Protein AF-A0A7W2TKU8-F1 (afdb_monomer)

Solvent-accessible surface area (backbone atoms only — not comparable to full-atom values): 10066 Å² total; per-residue (Å²): 138,84,84,79,82,78,80,80,79,78,78,84,82,81,77,94,74,76,73,83,71,78,62,61,54,71,68,60,47,43,66,62,38,51,62,45,56,50,42,52,42,50,21,67,74,69,69,39,66,72,53,44,67,81,36,48,61,70,63,34,46,34,40,46,67,53,69,45,73,43,98,89,70,46,81,39,71,40,68,45,78,35,67,46,70,69,52,39,64,76,42,39,68,80,63,55,32,71,69,51,47,55,51,56,66,54,62,46,83,82,79,37,50,77,39,76,91,57,28,39,28,30,74,93,65,30,38,33,29,30,66,40,65,38,89,88,75,66,51,73,41,56,22,63,43,37,45,46,70,47,86,85,57,52,65,58,40,48,72,74,28,50,85,80,71,111

Radius of gyration: 21.32 Å; Cα contacts (8 Å, |Δi|>4): 215; chains: 1; bounding box: 38×88×41 Å

Sequence (166 aa):
MRVYLTIFILFYTANTFAEDYEAYSREDALLKFSPVLSILKKSLETNDIKLLNSIVSYPFNISLPETYVAPEGNVRFRWLKVKDYDDLKEKYDSIFIHSIRSLVQCITPNNMMYDKNKGFSAAHGRIWFFDIIEPITGIRKYALSSISVNPKDSKWAIEECPDIYK

Nearest PDB structures (foldseek):
  3eby-assembly1_A  TM=4.413E-01  e=1.638E+00  Novosphingobium aromaticivorans DSM 12444
  8p5x-assembly1_A  TM=2.729E-01  e=1.201E+00  Corynebacterium glutamicum ATCC 13032
  8p5r-assembly1_F  TM=2.473E-01  e=1.540E+00  Mycolicibacterium smegmatis MC2 155

Mean predicted aligned error: 11.28 Å

Structure (mmCIF, N/CA/C/O backbone):
data_AF-A0A7W2TKU8-F1
#
_entry.id   AF-A0A7W2TKU8-F1
#
loop_
_atom_site.group_PDB
_atom_site.id
_atom_site.type_symbol
_atom_site.label_atom_id
_atom_site.label_alt_id
_atom_site.label_comp_id
_atom_site.label_asym_id
_atom_site.label_entity_id
_atom_site.label_seq_id
_atom_site.pdbx_PDB_ins_code
_atom_site.Cartn_x
_atom_site.Cartn_y
_atom_site.Cartn_z
_atom_site.occupancy
_atom_site.B_iso_or_equiv
_atom_site.auth_seq_id
_atom_site.auth_comp_id
_atom_site.auth_asym_id
_atom_site.auth_atom_id
_atom_site.pdbx_PDB_model_num
ATOM 1 N N . MET A 1 1 ? 21.689 70.502 -5.748 1.00 35.34 1 MET A N 1
ATOM 2 C CA . MET A 1 1 ? 21.755 69.092 -6.185 1.00 35.34 1 MET A CA 1
ATOM 3 C C . MET A 1 1 ? 21.239 68.232 -5.034 1.00 35.34 1 MET A C 1
ATOM 5 O O . MET A 1 1 ? 21.940 68.090 -4.044 1.00 35.34 1 MET A O 1
ATOM 9 N N . ARG A 1 2 ? 19.966 67.815 -5.064 1.00 34.12 2 ARG A N 1
ATOM 10 C CA . ARG A 1 2 ? 19.342 67.030 -3.982 1.00 34.12 2 ARG A CA 1
ATOM 11 C C . ARG A 1 2 ? 19.319 65.568 -4.416 1.00 34.12 2 ARG A C 1
ATOM 13 O O . ARG A 1 2 ? 18.578 65.218 -5.327 1.00 34.12 2 ARG A O 1
ATOM 20 N N . VAL A 1 3 ? 20.181 64.754 -3.815 1.00 36.00 3 VAL A N 1
ATOM 21 C CA . VAL A 1 3 ? 20.226 63.307 -4.045 1.00 36.00 3 VAL A CA 1
ATOM 22 C C . VAL A 1 3 ? 19.121 62.683 -3.198 1.00 36.00 3 VAL A C 1
ATOM 24 O O . VAL A 1 3 ? 19.229 62.623 -1.977 1.00 36.00 3 VAL A O 1
ATOM 27 N N . TYR A 1 4 ? 18.029 62.277 -3.842 1.00 40.28 4 TYR A N 1
ATOM 28 C CA . TYR A 1 4 ? 16.987 61.480 -3.205 1.00 40.28 4 TYR A CA 1
ATOM 29 C C . TYR A 1 4 ? 17.474 60.031 -3.140 1.00 40.28 4 TYR A C 1
ATOM 31 O O . TYR A 1 4 ? 17.412 59.295 -4.125 1.00 40.28 4 TYR A O 1
ATOM 39 N N . LEU A 1 5 ? 18.006 59.639 -1.980 1.00 36.50 5 LEU A N 1
ATOM 40 C CA . LEU A 1 5 ? 18.326 58.250 -1.668 1.00 36.50 5 LEU A CA 1
ATOM 41 C C . LEU A 1 5 ? 17.005 57.486 -1.514 1.00 36.50 5 LEU A C 1
ATOM 43 O O . LEU A 1 5 ? 16.408 57.442 -0.441 1.00 36.50 5 LEU A O 1
ATOM 47 N N . THR A 1 6 ? 16.514 56.935 -2.620 1.00 42.59 6 THR A N 1
ATOM 48 C CA . THR A 1 6 ? 15.321 56.088 -2.618 1.00 42.59 6 THR A CA 1
ATOM 49 C C . THR A 1 6 ? 15.761 54.699 -2.174 1.00 42.59 6 THR A C 1
ATOM 51 O O . THR A 1 6 ? 16.254 53.904 -2.969 1.00 42.59 6 THR A O 1
ATOM 54 N N . ILE A 1 7 ? 15.665 54.442 -0.871 1.00 39.97 7 ILE A N 1
ATOM 55 C CA . ILE A 1 7 ? 15.885 53.123 -0.282 1.00 39.97 7 ILE A CA 1
ATOM 56 C C . ILE A 1 7 ? 14.739 52.216 -0.753 1.00 39.97 7 ILE A C 1
ATOM 58 O O . ILE A 1 7 ? 13.626 52.270 -0.235 1.00 39.97 7 ILE A O 1
ATOM 62 N N . PHE A 1 8 ? 15.007 51.395 -1.767 1.00 35.12 8 PHE A N 1
ATOM 63 C CA . PHE A 1 8 ? 14.149 50.278 -2.153 1.00 35.12 8 PHE A CA 1
ATOM 64 C C . PHE A 1 8 ? 14.422 49.123 -1.178 1.00 35.12 8 PHE A C 1
ATOM 66 O O . PHE A 1 8 ? 15.258 48.259 -1.433 1.00 35.12 8 PHE A O 1
ATOM 73 N N . ILE A 1 9 ? 13.747 49.113 -0.024 1.00 39.66 9 ILE A N 1
ATOM 74 C CA . ILE A 1 9 ? 13.618 47.880 0.762 1.00 39.66 9 ILE A CA 1
ATOM 75 C C . ILE A 1 9 ? 12.590 47.021 0.028 1.00 39.66 9 ILE A C 1
ATOM 77 O O . ILE A 1 9 ? 11.382 47.161 0.205 1.00 39.66 9 ILE A O 1
ATOM 81 N N . LEU A 1 10 ? 13.086 46.149 -0.846 1.00 34.78 10 LEU A N 1
ATOM 82 C CA . LEU A 1 10 ? 12.328 45.011 -1.349 1.00 34.78 10 LEU A CA 1
ATOM 83 C C . LEU A 1 10 ? 12.140 44.035 -0.180 1.00 34.78 10 LEU A C 1
ATOM 85 O O . LEU A 1 10 ? 12.967 43.157 0.057 1.00 34.78 10 LEU A O 1
ATOM 89 N N . PHE A 1 11 ? 11.050 44.206 0.571 1.00 36.16 11 PHE A N 1
ATOM 90 C CA . PHE A 1 11 ? 10.495 43.131 1.387 1.00 36.16 11 PHE A CA 1
ATOM 91 C C . PHE A 1 11 ? 10.033 42.028 0.434 1.00 36.16 11 PHE A C 1
ATOM 93 O O . PHE A 1 11 ? 8.935 42.063 -0.116 1.00 36.16 11 PHE A O 1
ATOM 100 N N . TYR A 1 12 ? 10.907 41.050 0.213 1.00 37.25 12 TYR A N 1
ATOM 101 C CA . TYR A 1 12 ? 10.579 39.794 -0.449 1.00 37.25 12 TYR A CA 1
ATOM 102 C C . TYR A 1 12 ? 9.781 38.919 0.531 1.00 37.25 12 TYR A C 1
ATOM 104 O O . TYR A 1 12 ? 10.256 37.906 1.031 1.00 37.25 12 TYR A O 1
ATOM 112 N N . THR A 1 13 ? 8.567 39.347 0.876 1.00 46.47 13 THR A N 1
ATOM 113 C CA . THR A 1 13 ? 7.605 38.543 1.637 1.00 46.47 13 THR A CA 1
ATOM 114 C C . THR A 1 13 ? 6.616 37.932 0.657 1.00 46.47 13 THR A C 1
ATOM 116 O O . THR A 1 13 ? 5.499 38.415 0.502 1.00 46.47 13 THR A O 1
ATOM 119 N N . ALA A 1 14 ? 7.045 36.892 -0.051 1.00 39.69 14 ALA A N 1
ATOM 120 C CA . ALA A 1 14 ? 6.145 36.020 -0.794 1.00 39.69 14 ALA A CA 1
ATOM 121 C C . ALA A 1 14 ? 6.841 34.683 -1.052 1.00 39.69 14 ALA A C 1
ATOM 123 O O . ALA A 1 14 ? 7.452 34.475 -2.095 1.00 39.69 14 ALA A O 1
ATOM 124 N N . ASN A 1 15 ? 6.806 33.812 -0.046 1.00 32.41 15 ASN A N 1
ATOM 125 C CA . ASN A 1 15 ? 6.322 32.440 -0.193 1.00 32.41 15 ASN A CA 1
ATOM 126 C C . ASN A 1 15 ? 6.233 31.812 1.199 1.00 32.41 15 ASN A C 1
ATOM 128 O O . ASN A 1 15 ? 7.126 31.120 1.679 1.00 32.41 15 ASN A O 1
ATOM 132 N N . THR A 1 16 ? 5.115 32.097 1.856 1.00 36.69 16 THR A N 1
ATOM 133 C CA . THR A 1 16 ? 4.564 31.306 2.953 1.00 36.69 16 THR A CA 1
ATOM 134 C C . THR A 1 16 ? 4.150 29.934 2.415 1.00 36.69 16 THR A C 1
ATOM 136 O O . THR A 1 16 ? 2.988 29.710 2.102 1.00 36.69 16 THR A O 1
ATOM 139 N N . PHE A 1 17 ? 5.118 29.034 2.278 1.00 36.81 17 PHE A N 1
ATOM 140 C CA . PHE A 1 17 ? 4.916 27.583 2.306 1.00 36.81 17 PHE A CA 1
ATOM 141 C C . PHE A 1 17 ? 6.026 26.968 3.163 1.00 36.81 17 PHE A C 1
ATOM 143 O O . PHE A 1 17 ? 6.718 26.038 2.764 1.00 36.81 17 PHE A O 1
ATOM 150 N N . ALA A 1 18 ? 6.231 27.529 4.353 1.00 34.62 18 ALA A N 1
ATOM 151 C CA . ALA A 1 18 ? 6.715 26.720 5.456 1.00 34.62 18 ALA A CA 1
ATOM 152 C C . ALA A 1 18 ? 5.474 26.026 6.027 1.00 34.62 18 ALA A C 1
ATOM 154 O O . ALA A 1 18 ? 4.872 26.490 6.989 1.00 34.62 18 ALA A O 1
ATOM 155 N N . GLU A 1 19 ? 5.024 24.956 5.364 1.00 40.50 19 GLU A N 1
ATOM 156 C CA . GLU A 1 19 ? 4.399 23.888 6.138 1.00 40.50 19 GLU A CA 1
ATOM 157 C C . GLU A 1 19 ? 5.522 23.430 7.072 1.00 40.50 19 GLU A C 1
ATOM 159 O O . GLU A 1 19 ? 6.545 22.933 6.598 1.00 40.50 19 GLU A O 1
ATOM 164 N N . ASP A 1 20 ? 5.418 23.734 8.368 1.00 37.47 20 ASP A N 1
ATOM 165 C CA . ASP A 1 20 ? 6.337 23.219 9.380 1.00 37.47 20 ASP A CA 1
ATOM 166 C C . ASP A 1 20 ? 6.199 21.691 9.381 1.00 37.47 20 ASP A C 1
ATOM 168 O O . ASP A 1 20 ? 5.410 21.080 10.106 1.00 37.47 20 ASP A O 1
ATOM 172 N N . TYR A 1 21 ? 6.927 21.047 8.473 1.00 44.78 21 TYR A N 1
ATOM 173 C CA . TYR A 1 21 ? 7.083 19.612 8.452 1.00 44.78 21 TYR A CA 1
ATOM 174 C C . TYR A 1 21 ? 7.979 19.278 9.637 1.00 44.78 21 TYR A C 1
ATOM 176 O O . TYR A 1 21 ? 9.203 19.393 9.551 1.00 44.78 21 TYR A O 1
ATOM 184 N N . GLU A 1 22 ? 7.380 18.863 10.753 1.00 43.88 22 GLU A N 1
ATOM 185 C CA . GLU A 1 22 ? 8.125 18.124 11.767 1.00 43.88 22 GLU A CA 1
ATOM 186 C C . GLU A 1 22 ? 8.721 16.886 11.094 1.00 43.88 22 GLU A C 1
ATOM 188 O O . GLU A 1 22 ? 8.045 15.897 10.808 1.00 43.88 22 GLU A O 1
ATOM 193 N N . ALA A 1 23 ? 10.004 16.985 10.766 1.00 56.94 23 ALA A N 1
ATOM 194 C CA . ALA A 1 23 ? 10.777 15.894 10.229 1.00 56.94 23 ALA A CA 1
ATOM 195 C C . ALA A 1 23 ? 11.078 14.938 11.382 1.00 56.94 23 ALA A C 1
ATOM 197 O O . ALA A 1 23 ? 11.979 15.203 12.177 1.00 56.94 23 ALA A O 1
ATOM 198 N N . TYR A 1 24 ? 10.334 13.836 11.492 1.00 63.53 24 TYR A N 1
ATOM 199 C CA . TYR A 1 24 ? 10.719 12.774 12.418 1.00 63.53 24 TYR A CA 1
ATOM 200 C C . TYR A 1 24 ? 12.118 12.259 12.077 1.00 63.53 24 TYR A C 1
ATOM 202 O O . TYR A 1 24 ? 12.482 12.149 10.898 1.00 63.53 24 TYR A O 1
ATOM 210 N N . SER A 1 25 ? 12.868 11.887 13.117 1.00 73.06 25 SER A N 1
ATOM 211 C CA . SER A 1 25 ? 14.005 10.989 12.945 1.00 73.06 25 SER A CA 1
ATOM 212 C C . SER A 1 25 ? 13.522 9.692 12.288 1.00 73.06 25 SER A C 1
ATOM 214 O O . SER A 1 25 ? 12.341 9.330 12.371 1.00 73.06 25 SER A O 1
ATOM 216 N N . ARG A 1 26 ? 14.421 8.974 11.611 1.00 76.12 26 ARG A N 1
ATOM 217 C CA . ARG A 1 26 ? 14.064 7.674 11.030 1.00 76.12 26 ARG A CA 1
ATOM 218 C C . ARG A 1 26 ? 13.552 6.746 12.132 1.00 76.12 26 ARG A C 1
ATOM 220 O O . ARG A 1 26 ? 12.561 6.060 11.934 1.00 76.12 26 ARG A O 1
ATOM 227 N N . GLU A 1 27 ? 14.178 6.774 13.299 1.00 82.81 27 GLU A N 1
ATOM 228 C CA . GLU A 1 27 ? 13.862 5.955 14.464 1.00 82.81 27 GLU A CA 1
ATOM 229 C C . GLU A 1 27 ? 12.421 6.178 14.954 1.00 82.81 27 GLU A C 1
ATOM 231 O O . GLU A 1 27 ? 11.668 5.214 15.112 1.00 82.81 27 GLU A O 1
ATOM 236 N N . ASP A 1 28 ? 11.996 7.435 15.100 1.00 80.56 28 ASP A N 1
ATOM 237 C CA . ASP A 1 28 ? 10.625 7.769 15.512 1.00 80.56 28 ASP A CA 1
ATOM 238 C C . ASP A 1 28 ? 9.593 7.358 14.454 1.00 80.56 28 ASP A C 1
ATOM 240 O O . ASP A 1 28 ? 8.507 6.861 14.774 1.00 80.56 28 ASP A O 1
ATOM 244 N N . ALA A 1 29 ? 9.940 7.526 13.175 1.00 77.25 29 ALA A N 1
ATOM 245 C CA . ALA A 1 29 ? 9.096 7.110 12.064 1.00 77.25 29 ALA A CA 1
ATOM 246 C C . ALA A 1 29 ? 8.900 5.582 12.048 1.00 77.25 29 ALA A C 1
ATOM 248 O O . ALA A 1 29 ? 7.779 5.107 11.858 1.00 77.25 29 ALA A O 1
ATOM 249 N N . LEU A 1 30 ? 9.954 4.803 12.327 1.00 82.81 30 LEU A N 1
ATOM 250 C CA . LEU A 1 30 ? 9.890 3.337 12.398 1.00 82.81 30 LEU A CA 1
ATOM 251 C C . LEU A 1 30 ? 8.954 2.857 13.517 1.00 82.81 30 LEU A C 1
ATOM 253 O O . LEU A 1 30 ? 8.177 1.919 13.305 1.00 82.81 30 LEU A O 1
ATOM 257 N N . LEU A 1 31 ? 8.990 3.501 14.689 1.00 84.56 31 LEU A N 1
ATOM 258 C CA . LEU A 1 31 ? 8.113 3.166 15.819 1.00 84.56 31 LEU A CA 1
ATOM 259 C C . LEU A 1 31 ? 6.634 3.337 15.459 1.00 84.56 31 LEU A C 1
ATOM 261 O O . LEU A 1 31 ? 5.805 2.492 15.798 1.00 84.56 31 LEU A O 1
ATOM 265 N N . LYS A 1 32 ? 6.306 4.404 14.727 1.00 79.81 32 LYS A N 1
ATOM 266 C CA . LYS A 1 32 ? 4.937 4.690 14.280 1.00 79.81 32 LYS A CA 1
ATOM 267 C C . LYS A 1 32 ? 4.500 3.835 13.090 1.00 79.81 32 LYS A C 1
ATOM 269 O O . LYS A 1 32 ? 3.320 3.510 12.974 1.00 79.81 32 LYS A O 1
ATOM 274 N N . PHE A 1 33 ? 5.431 3.455 12.220 1.00 83.94 33 PHE A N 1
ATOM 275 C CA . PHE A 1 33 ? 5.156 2.643 11.036 1.00 83.94 33 PHE A CA 1
ATOM 276 C C . PHE A 1 33 ? 4.984 1.150 11.349 1.00 83.94 33 PHE A C 1
ATOM 278 O O . PHE A 1 33 ? 4.148 0.483 10.738 1.00 83.94 33 PHE A O 1
ATOM 285 N N . SER A 1 34 ? 5.731 0.611 12.316 1.00 86.25 34 SER A N 1
ATOM 286 C CA . SER A 1 34 ? 5.737 -0.831 12.617 1.00 86.25 34 SER A CA 1
ATOM 287 C C . SER A 1 34 ? 4.338 -1.431 12.877 1.00 86.25 34 SER A C 1
ATOM 289 O O . SER A 1 34 ? 4.038 -2.487 12.311 1.00 86.25 34 SER A O 1
ATOM 291 N N . PRO A 1 35 ? 3.433 -0.781 13.642 1.00 87.12 35 PRO A N 1
ATOM 292 C CA . PRO A 1 35 ? 2.058 -1.261 13.807 1.00 87.12 35 PRO A CA 1
ATOM 293 C C . PRO A 1 35 ? 1.254 -1.284 12.499 1.00 87.12 35 PRO A C 1
ATOM 295 O O . PRO A 1 35 ? 0.488 -2.217 12.268 1.00 87.12 35 PRO A O 1
ATOM 298 N N . VAL A 1 36 ? 1.455 -0.297 11.620 1.00 87.06 36 VAL A N 1
ATOM 299 C CA . VAL A 1 36 ? 0.765 -0.195 10.322 1.00 87.06 36 VAL A CA 1
ATOM 300 C C . VAL A 1 36 ? 1.183 -1.331 9.398 1.00 87.06 36 VAL A C 1
ATOM 302 O O . VAL A 1 36 ? 0.332 -2.014 8.825 1.00 87.06 36 VAL A O 1
ATOM 305 N N . LEU A 1 37 ? 2.490 -1.583 9.304 1.00 88.69 37 LEU A N 1
ATOM 306 C CA . LEU A 1 37 ? 3.017 -2.700 8.527 1.00 88.69 37 LEU A CA 1
ATOM 307 C C . LEU A 1 37 ? 2.498 -4.047 9.053 1.00 88.69 37 LEU A C 1
ATOM 309 O O . LEU A 1 37 ? 2.129 -4.909 8.261 1.00 88.69 37 LEU A O 1
ATOM 313 N N . SER A 1 38 ? 2.422 -4.215 10.377 1.00 90.56 38 SER A N 1
ATOM 314 C CA . SER A 1 38 ? 1.885 -5.429 11.006 1.00 90.56 38 SER A CA 1
ATOM 315 C C . SER A 1 38 ? 0.415 -5.677 10.639 1.00 90.56 38 SER A C 1
ATOM 317 O O . SER A 1 38 ? 0.053 -6.787 10.246 1.00 90.56 38 SER A O 1
ATOM 319 N N . ILE A 1 39 ? -0.428 -4.636 10.678 1.00 90.81 39 ILE A N 1
ATOM 320 C CA . ILE A 1 39 ? -1.841 -4.725 10.275 1.00 90.81 39 ILE A CA 1
ATOM 321 C C . ILE A 1 39 ? -1.968 -5.106 8.798 1.00 90.81 39 ILE A C 1
ATOM 323 O O . ILE A 1 39 ? -2.770 -5.980 8.461 1.00 90.81 39 ILE A O 1
ATOM 327 N N . LEU A 1 40 ? -1.166 -4.489 7.924 1.00 90.00 40 LEU A N 1
ATOM 328 C CA . LEU A 1 40 ? -1.169 -4.806 6.499 1.00 90.00 40 LEU A CA 1
ATOM 329 C C . LEU A 1 40 ? -0.787 -6.273 6.257 1.00 90.00 40 LEU A C 1
ATOM 331 O O . LEU A 1 40 ? -1.519 -6.983 5.571 1.00 90.00 40 LEU A O 1
ATOM 335 N N . LYS A 1 41 ? 0.320 -6.745 6.845 1.00 92.12 41 LYS A N 1
ATOM 336 C CA . LYS A 1 41 ? 0.763 -8.141 6.702 1.00 92.12 41 LYS A CA 1
ATOM 337 C C . LYS A 1 41 ? -0.302 -9.118 7.178 1.00 92.12 41 LYS A C 1
ATOM 339 O O . LYS A 1 41 ? -0.667 -10.021 6.430 1.00 92.12 41 LYS A O 1
ATOM 344 N N . LYS A 1 42 ? -0.866 -8.876 8.364 1.00 93.88 42 LYS A N 1
ATOM 345 C CA . LYS A 1 42 ? -1.930 -9.708 8.929 1.00 93.88 42 LYS A CA 1
ATOM 346 C C . LYS A 1 42 ? -3.160 -9.749 8.023 1.00 93.88 42 LYS A C 1
ATOM 348 O O . LYS A 1 42 ? -3.697 -10.824 7.792 1.00 93.88 42 LYS A O 1
ATOM 353 N N . SER A 1 43 ? -3.580 -8.608 7.471 1.00 92.12 43 SER A N 1
ATOM 354 C CA . SER A 1 43 ? -4.700 -8.551 6.524 1.00 92.12 43 SER A CA 1
ATOM 355 C C . SER A 1 43 ? -4.471 -9.427 5.294 1.00 92.12 43 SER A C 1
ATOM 357 O O . SER A 1 43 ? -5.382 -10.141 4.881 1.00 92.12 43 SER A O 1
ATOM 359 N N . LEU A 1 44 ? -3.262 -9.405 4.727 1.00 91.19 44 LEU A N 1
ATOM 360 C CA . LEU A 1 44 ? -2.918 -10.203 3.549 1.00 91.19 44 LEU A CA 1
ATOM 361 C C . LEU A 1 44 ? -2.762 -11.694 3.861 1.00 91.19 44 LEU A C 1
ATOM 363 O O . LEU A 1 44 ? -3.085 -12.516 3.007 1.00 91.19 44 LEU A O 1
ATOM 367 N N . GLU A 1 45 ? -2.282 -12.048 5.055 1.00 92.69 45 GLU A N 1
ATOM 368 C CA . GLU A 1 45 ? -2.197 -13.440 5.520 1.00 92.69 45 GLU A CA 1
ATOM 369 C C . GLU A 1 45 ? -3.583 -14.051 5.733 1.00 92.69 45 GLU A C 1
ATOM 371 O O . GLU A 1 45 ? -3.834 -15.180 5.316 1.00 92.69 45 GLU A O 1
ATOM 376 N N . THR A 1 46 ? -4.497 -13.311 6.367 1.00 93.25 46 THR A N 1
ATOM 377 C CA . THR A 1 46 ? -5.828 -13.823 6.725 1.00 93.25 46 THR A CA 1
ATOM 378 C C . THR A 1 46 ? -6.900 -13.533 5.679 1.00 93.25 46 THR A C 1
ATOM 380 O O . THR A 1 46 ? -8.036 -13.971 5.853 1.00 93.25 46 THR A O 1
ATOM 383 N N . ASN A 1 47 ? -6.579 -12.780 4.621 1.00 89.56 47 ASN A N 1
ATOM 384 C CA . ASN A 1 47 ? -7.551 -12.188 3.691 1.00 89.56 47 ASN A CA 1
ATOM 385 C C . ASN A 1 47 ? -8.637 -11.347 4.392 1.00 89.56 47 ASN A C 1
ATOM 387 O O . ASN A 1 47 ? -9.746 -11.195 3.878 1.00 89.56 47 ASN A O 1
ATOM 391 N N . ASP A 1 48 ? -8.341 -10.793 5.573 1.00 92.62 48 ASP A N 1
ATOM 392 C CA . ASP A 1 48 ? -9.292 -9.959 6.308 1.00 92.62 48 ASP A CA 1
ATOM 393 C C . ASP A 1 48 ? -9.124 -8.489 5.915 1.00 92.62 48 ASP A C 1
ATOM 395 O O . ASP A 1 48 ? -8.311 -7.746 6.474 1.00 92.62 48 ASP A O 1
ATOM 399 N N . ILE A 1 49 ? -9.917 -8.066 4.933 1.00 89.50 49 ILE A N 1
ATOM 400 C CA . ILE A 1 49 ? -9.916 -6.703 4.383 1.00 89.50 49 ILE A CA 1
ATOM 401 C C . ILE A 1 49 ? -10.341 -5.677 5.444 1.00 89.50 49 ILE A C 1
ATOM 403 O O . ILE A 1 49 ? -9.909 -4.527 5.392 1.00 89.50 49 ILE A O 1
ATOM 407 N N . LYS A 1 50 ? -11.134 -6.069 6.455 1.00 90.50 50 LYS A N 1
ATOM 408 C CA . LYS A 1 50 ? -11.592 -5.138 7.501 1.00 90.50 50 LYS A CA 1
ATOM 409 C C . LYS A 1 50 ? -10.430 -4.560 8.298 1.00 90.50 50 LYS A C 1
ATOM 411 O O . LYS A 1 50 ? -10.515 -3.417 8.741 1.00 90.50 50 LYS A O 1
ATOM 416 N N . LEU A 1 51 ? -9.340 -5.316 8.443 1.00 90.19 51 LEU A N 1
ATOM 417 C CA . LEU A 1 51 ? -8.125 -4.843 9.105 1.00 90.19 51 LEU A CA 1
ATOM 418 C C . LEU A 1 51 ? -7.540 -3.606 8.403 1.00 90.19 51 LEU A C 1
ATOM 420 O O . LEU A 1 51 ? -7.047 -2.702 9.079 1.00 90.19 51 LEU A O 1
ATOM 424 N N . LEU A 1 52 ? -7.673 -3.502 7.074 1.00 86.38 52 LEU A N 1
ATOM 425 C CA . LEU A 1 52 ? -7.152 -2.369 6.303 1.00 86.38 52 LEU A CA 1
ATOM 426 C C . LEU A 1 52 ? -7.885 -1.054 6.577 1.00 86.38 52 LEU A C 1
ATOM 428 O O . LEU A 1 52 ? -7.267 -0.001 6.464 1.00 86.38 52 LEU A O 1
ATOM 432 N N . ASN A 1 53 ? -9.146 -1.076 7.021 1.00 83.88 53 ASN A N 1
ATOM 433 C CA . ASN A 1 53 ? -9.886 0.155 7.344 1.00 83.88 53 ASN A CA 1
ATOM 434 C C . ASN A 1 53 ? -9.255 0.974 8.472 1.00 83.88 53 ASN A C 1
ATOM 436 O O . ASN A 1 53 ? -9.537 2.161 8.597 1.00 83.88 53 ASN A O 1
ATOM 440 N N . SER A 1 54 ? -8.410 0.352 9.293 1.00 80.50 54 SER A N 1
ATOM 441 C CA . SER A 1 54 ? -7.692 1.053 10.356 1.00 80.50 54 SER A CA 1
ATOM 442 C C . SER A 1 54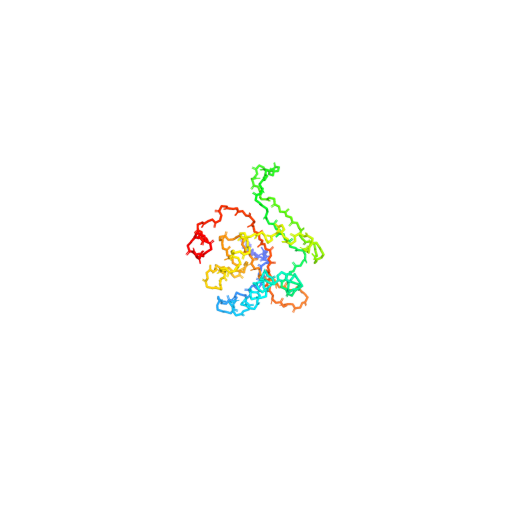 ? -6.446 1.805 9.867 1.00 80.50 54 SER A C 1
ATOM 444 O O . SER A 1 54 ? -5.940 2.658 10.593 1.00 80.50 54 SER A O 1
ATOM 446 N N . ILE A 1 55 ? -5.959 1.506 8.654 1.00 83.62 55 ILE A N 1
ATOM 447 C CA . ILE A 1 55 ? -4.676 2.006 8.127 1.00 83.62 55 ILE A CA 1
ATOM 448 C C . ILE A 1 55 ? -4.747 2.562 6.698 1.00 83.62 55 ILE A C 1
ATOM 450 O O . ILE A 1 55 ? -3.744 3.050 6.182 1.00 83.62 55 ILE A O 1
ATOM 454 N N . VAL A 1 56 ? -5.894 2.474 6.027 1.00 80.06 56 VAL A N 1
ATOM 455 C CA . VAL A 1 56 ? -6.106 3.036 4.690 1.00 80.06 56 VAL A CA 1
ATOM 456 C C . VAL A 1 56 ? -6.905 4.323 4.819 1.00 80.06 56 VAL A C 1
ATOM 458 O O . VAL A 1 56 ? -7.973 4.346 5.427 1.00 80.06 56 VAL A O 1
ATOM 461 N N . SER A 1 57 ? -6.390 5.388 4.211 1.00 76.12 57 SER A N 1
ATOM 462 C CA . SER A 1 57 ? -7.133 6.630 4.027 1.00 76.12 57 SER A CA 1
ATOM 463 C C . SER A 1 57 ? -7.726 6.647 2.625 1.00 76.12 57 SER A C 1
ATOM 465 O O . SER A 1 57 ? -7.007 6.471 1.640 1.00 76.12 57 SER A O 1
ATOM 467 N N . TYR A 1 58 ? -9.039 6.836 2.538 1.00 78.12 58 TYR A N 1
ATOM 468 C CA . TYR A 1 58 ? -9.747 6.916 1.268 1.00 78.12 58 TYR A CA 1
ATOM 469 C C . TYR A 1 58 ? -10.023 8.376 0.877 1.00 78.12 58 TYR A C 1
ATOM 471 O O . TYR A 1 58 ? -10.307 9.197 1.752 1.00 78.12 58 TYR A O 1
ATOM 479 N N . PR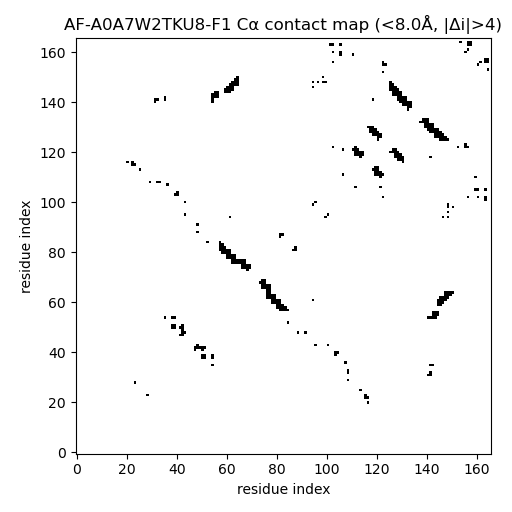O A 1 59 ? -10.014 8.707 -0.427 1.00 77.69 59 PRO A N 1
ATOM 480 C CA . PRO A 1 59 ? -9.671 7.828 -1.545 1.00 77.69 59 PRO A CA 1
ATOM 481 C C . PRO A 1 59 ? -8.152 7.665 -1.708 1.00 77.69 59 PRO A C 1
ATOM 483 O O . PRO A 1 59 ? -7.394 8.592 -1.428 1.00 77.69 59 PRO A O 1
ATOM 486 N N . PHE A 1 60 ? -7.710 6.537 -2.265 1.00 74.12 60 PHE A N 1
ATOM 487 C CA . PHE A 1 60 ? -6.305 6.339 -2.648 1.00 74.12 60 PHE A CA 1
ATOM 488 C C . PHE A 1 60 ? -6.170 5.833 -4.089 1.00 74.12 60 PHE A C 1
ATOM 490 O O . PHE A 1 60 ? -7.148 5.403 -4.706 1.00 74.12 60 PHE A O 1
ATOM 497 N N . ASN A 1 61 ? -4.963 5.939 -4.651 1.00 77.12 61 ASN A N 1
ATOM 498 C CA . ASN A 1 61 ? -4.684 5.581 -6.040 1.00 77.12 61 ASN A CA 1
ATOM 499 C C . ASN A 1 61 ? -3.808 4.328 -6.121 1.00 77.12 61 ASN A C 1
ATOM 501 O O . ASN A 1 61 ? -2.889 4.140 -5.331 1.00 77.12 61 ASN A O 1
ATOM 505 N N . ILE A 1 62 ? -4.055 3.508 -7.135 1.00 76.88 62 ILE A N 1
ATOM 506 C CA . ILE A 1 62 ? -3.317 2.273 -7.399 1.00 76.88 62 ILE A CA 1
ATOM 507 C C . ILE A 1 62 ? -2.719 2.379 -8.783 1.00 76.88 62 ILE A C 1
ATOM 509 O O . ILE A 1 62 ? -3.457 2.526 -9.755 1.00 76.88 62 ILE A O 1
ATOM 513 N N . SER A 1 63 ? -1.393 2.330 -8.871 1.00 74.81 63 SER A N 1
ATOM 514 C CA . SER A 1 63 ? -0.695 2.381 -10.153 1.00 74.81 63 SER A CA 1
ATOM 515 C C . SER A 1 63 ? -0.765 1.012 -10.821 1.00 74.81 63 SER A C 1
ATOM 517 O O . SER A 1 63 ? -0.384 -0.002 -10.236 1.00 74.81 63 SER A O 1
ATOM 519 N N . LEU A 1 64 ? -1.239 0.982 -12.057 1.00 71.38 64 LEU A N 1
ATOM 520 C CA . LEU A 1 64 ? -1.311 -0.227 -12.861 1.00 71.38 64 LEU A CA 1
ATOM 521 C C . LEU A 1 64 ? -0.050 -0.398 -13.726 1.00 71.38 64 LEU A C 1
ATOM 523 O O . LEU A 1 64 ? 0.718 0.557 -13.895 1.00 71.38 64 LEU A O 1
ATOM 527 N N . PRO A 1 65 ? 0.197 -1.598 -14.288 1.00 66.00 65 PRO A N 1
ATOM 528 C CA . PRO A 1 65 ? 1.357 -1.842 -15.134 1.00 66.00 65 PRO A CA 1
ATOM 529 C C . PRO A 1 65 ? 1.233 -1.125 -16.481 1.00 66.00 65 PRO A C 1
ATOM 531 O O . PRO A 1 65 ? 2.256 -0.846 -17.109 1.00 66.00 65 PRO A O 1
ATOM 534 N N . GLU A 1 66 ? 0.006 -0.841 -16.939 1.00 71.56 66 GLU A N 1
ATOM 535 C CA . GLU A 1 66 ? -0.212 -0.187 -18.221 1.00 71.56 66 GLU A CA 1
ATOM 536 C C . GLU A 1 66 ? 0.244 1.270 -18.184 1.00 71.56 66 GLU A C 1
ATOM 538 O O . GLU A 1 66 ? -0.057 2.041 -17.267 1.00 71.56 66 GLU A O 1
ATOM 543 N N . THR A 1 67 ? 0.931 1.667 -19.248 1.00 76.88 67 THR A N 1
ATOM 544 C CA . THR A 1 67 ? 1.290 3.054 -19.506 1.00 76.88 67 THR A CA 1
ATOM 545 C C . THR A 1 67 ? 0.459 3.612 -20.653 1.00 76.88 67 THR A C 1
ATOM 547 O O . THR A 1 67 ? -0.051 2.879 -21.501 1.00 76.88 67 THR A O 1
ATOM 550 N N . TYR A 1 68 ? 0.309 4.930 -20.680 1.00 78.00 68 TYR A N 1
ATOM 551 C CA . TYR A 1 68 ? -0.298 5.649 -21.792 1.00 78.00 68 TYR A CA 1
ATOM 552 C C . TYR A 1 68 ? 0.494 6.922 -22.078 1.00 78.00 68 TYR A C 1
ATOM 554 O O . TYR A 1 68 ? 1.193 7.438 -21.206 1.00 78.00 68 TYR A O 1
ATOM 562 N N . VAL A 1 69 ? 0.391 7.429 -23.304 1.00 84.06 69 VAL A N 1
ATOM 563 C CA . VAL A 1 69 ? 0.960 8.727 -23.674 1.00 84.06 69 VAL A CA 1
ATOM 564 C C . VAL A 1 69 ? -0.093 9.789 -23.388 1.00 84.06 69 VAL A C 1
ATOM 566 O O . VAL A 1 69 ? -1.191 9.749 -23.942 1.00 84.06 69 VAL A O 1
ATOM 569 N N . ALA A 1 70 ? 0.215 10.697 -22.470 1.00 81.75 70 ALA A N 1
ATOM 570 C CA . ALA A 1 70 ? -0.650 11.817 -22.144 1.00 81.75 70 ALA A CA 1
ATOM 571 C C . ALA A 1 70 ? -0.656 12.855 -23.287 1.00 81.75 70 ALA A C 1
ATOM 573 O O . ALA A 1 70 ? 0.282 12.867 -24.089 1.00 81.75 70 ALA A O 1
ATOM 574 N N . PRO A 1 71 ? -1.674 13.733 -23.385 1.00 78.75 71 PRO A N 1
ATOM 575 C CA . PRO A 1 71 ? -1.776 14.727 -24.461 1.00 78.75 71 PRO A CA 1
ATOM 576 C C . PRO A 1 71 ? -0.535 15.617 -24.622 1.00 78.75 71 PRO A C 1
ATOM 578 O O . PRO A 1 71 ? -0.205 16.031 -25.726 1.00 78.75 71 PRO A O 1
ATOM 581 N N . GLU A 1 72 ? 0.186 15.872 -23.532 1.00 88.31 72 GLU A N 1
ATOM 582 C CA . GLU A 1 72 ? 1.449 16.611 -23.509 1.00 88.31 72 GLU A CA 1
ATOM 583 C C . GLU A 1 72 ? 2.681 15.806 -23.980 1.00 88.31 72 GLU A C 1
ATOM 585 O O . GLU A 1 72 ? 3.805 16.288 -23.883 1.00 88.31 72 GLU A O 1
ATOM 590 N N . GLY A 1 73 ? 2.497 14.571 -24.456 1.00 78.69 73 GLY A N 1
ATOM 591 C CA . GLY A 1 73 ? 3.555 13.713 -25.002 1.00 78.69 73 GLY A CA 1
ATOM 592 C C . GLY A 1 73 ? 4.316 12.872 -23.972 1.00 78.69 73 GLY A C 1
ATOM 593 O O . GLY A 1 73 ? 5.167 12.068 -24.347 1.00 78.69 73 GLY A O 1
ATOM 594 N N . ASN A 1 74 ? 4.005 13.005 -22.680 1.00 82.12 74 ASN A N 1
ATOM 595 C CA . ASN A 1 74 ? 4.676 12.255 -21.618 1.00 82.12 74 ASN A CA 1
ATOM 596 C C . ASN A 1 74 ? 4.042 10.878 -21.396 1.00 82.12 74 ASN A C 1
ATOM 598 O O . ASN A 1 74 ? 2.819 10.747 -21.324 1.00 82.12 74 ASN A O 1
ATOM 602 N N . VAL A 1 75 ? 4.876 9.853 -21.204 1.00 75.94 75 VAL A N 1
ATOM 603 C CA . VAL A 1 75 ? 4.413 8.527 -20.775 1.00 75.94 75 VAL A CA 1
ATOM 604 C C . VAL A 1 75 ? 4.011 8.594 -19.303 1.00 75.94 75 VAL A C 1
ATOM 606 O O . VAL A 1 75 ? 4.819 8.951 -18.446 1.00 75.94 75 VAL A O 1
ATOM 609 N N . ARG A 1 76 ? 2.764 8.236 -18.998 1.00 74.19 76 ARG A N 1
ATOM 610 C CA . ARG A 1 76 ? 2.221 8.172 -17.638 1.00 74.19 76 ARG A CA 1
ATOM 611 C C . ARG A 1 76 ? 1.776 6.754 -17.305 1.00 74.19 76 ARG A C 1
ATOM 613 O O . ARG A 1 76 ? 1.336 6.008 -18.178 1.00 74.19 76 ARG A O 1
ATOM 620 N N . PHE A 1 77 ? 1.855 6.397 -16.027 1.00 70.88 77 PHE A N 1
ATOM 621 C CA . PHE A 1 77 ? 1.227 5.180 -15.521 1.00 70.88 77 PHE A CA 1
ATOM 622 C C . PHE A 1 77 ? -0.282 5.371 -15.444 1.00 70.88 77 PHE A C 1
ATOM 624 O O . PHE A 1 77 ? -0.773 6.424 -15.014 1.00 70.88 77 PHE A O 1
ATOM 631 N N . ARG A 1 78 ? -1.025 4.344 -15.848 1.00 75.81 78 ARG A N 1
ATOM 632 C CA . ARG A 1 78 ? -2.450 4.279 -15.560 1.00 75.81 78 ARG A CA 1
ATOM 633 C C . ARG A 1 78 ? -2.627 4.069 -14.062 1.00 75.81 78 ARG A C 1
ATOM 635 O O . ARG A 1 78 ? -1.858 3.349 -13.434 1.00 75.81 78 ARG A O 1
ATOM 642 N N . TRP A 1 79 ? -3.635 4.706 -13.488 1.00 78.19 79 TRP A N 1
ATOM 643 C CA . TRP A 1 79 ? -3.985 4.516 -12.089 1.00 78.19 79 TRP A CA 1
ATOM 644 C C . TRP A 1 79 ? -5.484 4.285 -11.944 1.00 78.19 79 TRP A C 1
ATOM 646 O O . TRP A 1 79 ? -6.282 4.786 -12.739 1.00 78.19 79 TRP A O 1
ATOM 656 N N . LEU A 1 80 ? -5.856 3.517 -10.925 1.00 80.38 80 LEU A N 1
ATOM 657 C CA . LEU A 1 80 ? -7.233 3.339 -10.481 1.00 80.38 80 LEU A CA 1
ATOM 658 C C . LEU A 1 80 ? -7.426 4.070 -9.162 1.00 80.38 80 LEU A C 1
ATOM 660 O O . LEU A 1 80 ? -6.576 3.990 -8.280 1.00 80.38 80 LEU A O 1
ATOM 664 N N . LYS A 1 81 ? -8.561 4.752 -9.013 1.00 83.88 81 LYS A N 1
ATOM 665 C CA . LYS A 1 81 ? -8.990 5.266 -7.713 1.00 83.88 81 LYS A CA 1
ATOM 666 C C . LYS A 1 81 ? -9.752 4.177 -6.970 1.00 83.88 81 LYS A C 1
ATOM 668 O O . LYS A 1 81 ? -10.650 3.564 -7.555 1.00 83.88 81 LYS A O 1
ATOM 673 N N . VAL A 1 82 ? -9.420 3.995 -5.699 1.00 85.31 82 VAL A N 1
ATOM 674 C CA . VAL A 1 82 ? -10.250 3.288 -4.725 1.00 85.31 82 VAL A CA 1
ATOM 675 C C . VAL A 1 82 ? -10.950 4.335 -3.875 1.00 85.31 82 VAL A C 1
ATOM 677 O O . VAL A 1 82 ? -10.296 5.141 -3.209 1.00 85.31 82 VAL A O 1
ATOM 680 N N . LYS A 1 83 ? -12.276 4.389 -3.982 1.00 88.88 83 LYS A N 1
ATOM 681 C CA . LYS A 1 83 ? -13.081 5.481 -3.418 1.00 88.88 83 LYS A CA 1
ATOM 682 C C . LYS A 1 83 ? -13.368 5.310 -1.935 1.00 88.88 83 LYS A C 1
ATOM 684 O O . LYS A 1 83 ? -13.376 6.300 -1.214 1.00 88.88 83 LYS A O 1
ATOM 689 N N . ASP A 1 84 ? -13.611 4.077 -1.520 1.00 87.88 84 ASP A N 1
ATOM 690 C CA . ASP A 1 84 ? -14.068 3.706 -0.188 1.00 87.88 84 ASP A CA 1
ATOM 691 C C . ASP A 1 84 ? -13.776 2.217 0.073 1.00 87.88 84 ASP A C 1
ATOM 693 O O . ASP A 1 84 ? -13.122 1.534 -0.723 1.00 87.88 84 ASP A O 1
ATOM 697 N N . TYR A 1 85 ? -14.244 1.726 1.219 1.00 89.00 85 TYR A N 1
ATOM 698 C CA . TYR A 1 85 ? -14.058 0.344 1.642 1.00 89.00 85 TYR A CA 1
ATOM 699 C C . TYR A 1 85 ? -14.744 -0.680 0.732 1.00 89.00 85 TYR A C 1
ATOM 701 O O . TYR A 1 85 ? -14.170 -1.741 0.485 1.00 89.00 85 TYR A O 1
ATOM 709 N N . ASP A 1 86 ? -15.950 -0.394 0.243 1.00 92.88 86 ASP A N 1
ATOM 710 C CA . ASP A 1 86 ? -16.677 -1.344 -0.599 1.00 92.88 86 ASP A CA 1
ATOM 711 C C . ASP A 1 86 ? -15.981 -1.476 -1.960 1.00 92.88 86 ASP A C 1
ATOM 713 O O . ASP A 1 86 ? -15.789 -2.588 -2.455 1.00 92.88 86 ASP A O 1
ATOM 71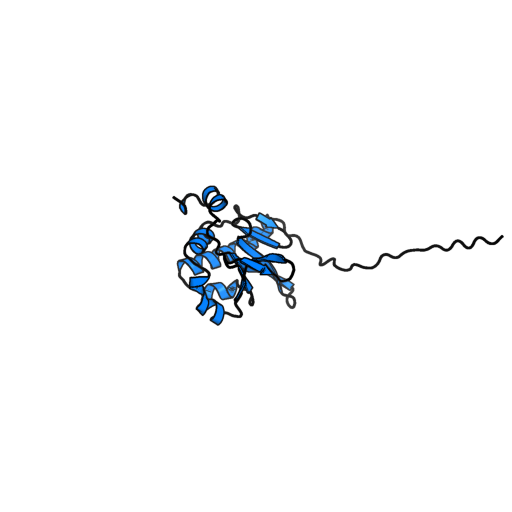7 N N . ASP A 1 87 ? -15.475 -0.362 -2.493 1.00 91.69 87 ASP A N 1
ATOM 718 C CA . ASP A 1 87 ? -14.648 -0.332 -3.700 1.00 91.69 87 ASP A CA 1
ATOM 719 C C . ASP A 1 87 ? -13.306 -1.070 -3.507 1.00 91.69 87 ASP A C 1
ATOM 721 O O . ASP A 1 87 ? -12.842 -1.784 -4.401 1.00 91.69 87 ASP A O 1
ATOM 725 N N . LEU A 1 88 ? -12.678 -0.962 -2.324 1.00 89.12 88 LEU A N 1
ATOM 726 C CA . LEU A 1 88 ? -11.492 -1.764 -1.992 1.00 89.12 88 LEU A CA 1
ATOM 727 C C . LEU A 1 88 ? -11.826 -3.252 -1.974 1.00 89.12 88 LEU A C 1
ATOM 729 O O . LEU A 1 88 ? -11.064 -4.056 -2.505 1.00 89.12 88 LEU A O 1
ATOM 733 N N . LYS A 1 89 ? -12.946 -3.616 -1.347 1.00 91.25 89 LYS A N 1
ATOM 734 C CA . LYS A 1 89 ? -13.378 -5.004 -1.209 1.00 91.25 89 LYS A CA 1
ATOM 735 C C . LYS A 1 89 ? -13.615 -5.652 -2.570 1.00 91.25 89 LYS A C 1
ATOM 737 O O . LYS A 1 89 ? -13.187 -6.783 -2.769 1.00 91.25 89 LYS A O 1
ATOM 742 N N . GLU A 1 90 ? -14.245 -4.938 -3.501 1.00 92.31 90 GLU A N 1
ATOM 743 C CA . GLU A 1 90 ? -14.471 -5.417 -4.870 1.00 92.31 90 GLU A CA 1
ATOM 744 C C . GLU A 1 90 ? -13.154 -5.621 -5.634 1.00 92.31 90 GLU A C 1
ATOM 746 O O . GLU A 1 90 ? -12.990 -6.600 -6.360 1.00 92.31 90 GLU A O 1
ATOM 751 N N . LYS A 1 91 ? -12.185 -4.720 -5.446 1.00 88.25 91 LYS A N 1
ATOM 752 C CA . LYS A 1 91 ? -10.918 -4.726 -6.192 1.00 88.25 91 LYS A CA 1
ATOM 753 C C . LYS A 1 91 ? -9.791 -5.493 -5.502 1.00 88.25 91 LYS A C 1
ATOM 755 O O . LYS A 1 91 ? -8.719 -5.619 -6.093 1.00 88.25 91 LYS A O 1
ATOM 760 N N . TYR A 1 92 ? -9.994 -6.001 -4.288 1.00 87.69 92 TYR A N 1
ATOM 761 C CA . TYR A 1 92 ? -8.926 -6.478 -3.404 1.00 87.69 92 TYR A CA 1
ATOM 762 C C . TYR A 1 92 ? -7.973 -7.473 -4.076 1.00 87.69 92 TYR A C 1
ATOM 764 O O . TYR A 1 92 ? -6.763 -7.247 -4.084 1.00 87.69 92 TYR A O 1
ATOM 772 N N . ASP A 1 93 ? -8.501 -8.513 -4.721 1.00 85.69 93 ASP A N 1
ATOM 773 C CA . ASP A 1 93 ? -7.677 -9.546 -5.364 1.00 85.69 93 ASP A CA 1
ATOM 774 C C . ASP A 1 93 ? -6.934 -9.041 -6.609 1.00 85.69 93 ASP A C 1
ATOM 776 O O . ASP A 1 93 ? -5.852 -9.531 -6.929 1.00 85.69 93 ASP A O 1
ATOM 780 N N . SER A 1 94 ? -7.469 -8.019 -7.287 1.00 83.88 94 SER A N 1
ATOM 781 C CA . SER A 1 94 ? -6.792 -7.368 -8.419 1.00 83.88 94 SER A CA 1
ATOM 782 C C . SER A 1 94 ? -5.637 -6.462 -7.978 1.00 83.88 94 SER A C 1
ATOM 784 O O . SER A 1 94 ? -4.704 -6.222 -8.742 1.00 83.88 94 SER A O 1
ATOM 786 N N . ILE A 1 95 ? -5.689 -5.967 -6.739 1.00 82.69 95 ILE A N 1
ATOM 787 C CA . ILE A 1 95 ? -4.688 -5.072 -6.152 1.00 82.69 95 ILE A CA 1
ATOM 788 C C . ILE A 1 95 ? -3.582 -5.899 -5.507 1.00 82.69 95 ILE A C 1
ATOM 790 O O . ILE A 1 95 ? -2.397 -5.726 -5.789 1.00 82.69 95 ILE A O 1
ATOM 794 N N . PHE A 1 96 ? -3.984 -6.823 -4.640 1.00 83.00 96 PHE A N 1
ATOM 795 C CA . PHE A 1 96 ? -3.099 -7.693 -3.886 1.00 83.00 96 PHE A CA 1
ATOM 796 C C . PHE A 1 96 ? -2.933 -9.022 -4.616 1.00 83.00 96 PHE A C 1
ATOM 798 O O . PHE A 1 96 ? -3.209 -10.093 -4.077 1.00 83.00 96 PHE A O 1
ATOM 805 N N . ILE A 1 97 ? -2.454 -8.949 -5.856 1.00 82.06 97 ILE A N 1
ATOM 806 C CA . ILE A 1 97 ? -2.006 -10.130 -6.593 1.00 82.06 97 ILE A CA 1
ATOM 807 C C . ILE A 1 97 ? -0.849 -10.813 -5.852 1.00 82.06 97 ILE A C 1
ATOM 809 O O . ILE A 1 97 ? -0.199 -10.216 -4.988 1.00 82.06 97 ILE A O 1
ATOM 813 N N . HIS A 1 98 ? -0.563 -12.066 -6.207 1.00 81.00 98 HIS A N 1
ATOM 814 C CA . HIS A 1 98 ? 0.446 -12.875 -5.520 1.00 81.00 98 HIS A CA 1
ATOM 815 C C . HIS A 1 98 ? 1.800 -12.160 -5.359 1.00 81.00 98 HIS A C 1
ATOM 817 O O . HIS A 1 98 ? 2.339 -12.132 -4.258 1.00 81.00 98 HIS A O 1
ATOM 823 N N . SER A 1 99 ? 2.308 -11.502 -6.407 1.00 74.19 99 SER A N 1
ATOM 824 C CA . SER A 1 99 ? 3.580 -10.768 -6.340 1.00 74.19 99 SER A CA 1
ATOM 825 C C . SER A 1 99 ? 3.564 -9.639 -5.305 1.00 74.19 99 SER A C 1
ATOM 827 O O . SER A 1 99 ? 4.510 -9.512 -4.534 1.00 74.19 99 SER A O 1
ATOM 829 N N . ILE A 1 100 ? 2.480 -8.862 -5.222 1.00 80.00 100 ILE A N 1
ATOM 830 C CA . ILE A 1 100 ? 2.325 -7.803 -4.215 1.00 80.00 100 ILE A CA 1
ATOM 831 C C . ILE A 1 100 ? 2.246 -8.389 -2.813 1.00 80.00 100 ILE A C 1
ATOM 833 O O . ILE A 1 100 ? 2.896 -7.878 -1.905 1.00 80.00 100 ILE A O 1
ATOM 837 N N . ARG A 1 101 ? 1.477 -9.466 -2.625 1.00 85.69 101 ARG A N 1
ATOM 838 C CA . ARG A 1 101 ? 1.370 -10.133 -1.321 1.00 85.69 101 ARG A CA 1
ATOM 839 C C . ARG A 1 101 ? 2.736 -10.589 -0.836 1.00 85.69 101 ARG A C 1
ATOM 841 O O . ARG A 1 101 ? 3.121 -10.254 0.280 1.00 85.69 101 ARG A O 1
ATOM 848 N N . SER A 1 102 ? 3.481 -11.283 -1.687 1.00 80.12 102 SER A N 1
ATOM 849 C CA . SER A 1 102 ? 4.811 -11.770 -1.344 1.00 80.12 102 SER A CA 1
ATOM 850 C C . SER A 1 102 ? 5.782 -10.616 -1.067 1.00 80.12 102 SER A C 1
ATOM 852 O O . SER A 1 102 ? 6.491 -10.646 -0.064 1.00 80.12 102 SER A O 1
ATOM 854 N N . LEU A 1 103 ? 5.751 -9.544 -1.870 1.00 79.81 103 LEU A N 1
ATOM 855 C CA . LEU A 1 103 ? 6.536 -8.333 -1.605 1.00 79.81 103 LEU A CA 1
ATOM 856 C C . LEU A 1 103 ? 6.214 -7.731 -0.234 1.00 79.81 103 LEU A C 1
ATOM 858 O O . LEU A 1 103 ? 7.127 -7.473 0.544 1.00 79.81 103 LEU A O 1
ATOM 862 N N . VAL A 1 104 ? 4.934 -7.548 0.097 1.00 86.75 104 VAL A N 1
ATOM 863 C CA . VAL A 1 104 ? 4.529 -6.982 1.391 1.00 86.75 104 VAL A CA 1
ATOM 864 C C . VAL A 1 104 ? 4.997 -7.847 2.559 1.00 86.75 104 VAL A C 1
ATOM 866 O O . VAL A 1 104 ? 5.432 -7.301 3.573 1.00 86.75 104 VAL A O 1
ATOM 869 N N . GLN A 1 105 ? 4.972 -9.174 2.422 1.00 86.25 105 GLN A N 1
ATOM 870 C CA . GLN A 1 105 ? 5.467 -10.066 3.473 1.00 86.25 105 GLN A CA 1
ATOM 871 C C . GLN A 1 105 ? 6.960 -9.887 3.753 1.00 86.25 105 GLN A C 1
ATOM 873 O O . GLN A 1 105 ? 7.380 -9.937 4.912 1.00 86.25 105 GLN A O 1
ATOM 878 N N . CYS A 1 106 ? 7.746 -9.578 2.726 1.00 85.12 106 CYS A N 1
ATOM 879 C CA . CYS A 1 106 ? 9.169 -9.298 2.871 1.00 85.12 106 CYS A CA 1
ATOM 880 C C . CYS A 1 106 ? 9.493 -7.927 3.474 1.00 85.12 106 CYS A C 1
ATOM 882 O O . CYS A 1 106 ? 10.542 -7.756 4.095 1.00 85.12 106 CYS A O 1
ATOM 884 N N . ILE A 1 107 ? 8.629 -6.925 3.288 1.00 86.06 107 ILE A N 1
ATOM 885 C CA . ILE A 1 107 ? 8.923 -5.564 3.748 1.00 86.06 107 ILE A CA 1
ATOM 886 C C . ILE A 1 107 ? 9.208 -5.572 5.251 1.00 86.06 107 ILE A C 1
ATOM 888 O O . ILE A 1 107 ? 8.448 -6.124 6.050 1.00 86.06 107 ILE A O 1
ATOM 892 N N . THR A 1 108 ? 10.296 -4.926 5.648 1.00 84.44 108 THR A N 1
ATOM 893 C CA . THR A 1 108 ? 10.630 -4.642 7.040 1.00 84.44 108 THR A CA 1
ATOM 894 C C . THR A 1 108 ? 10.906 -3.152 7.184 1.00 84.44 108 THR A C 1
ATOM 896 O O . THR A 1 108 ? 11.316 -2.509 6.223 1.00 84.44 108 THR A O 1
ATOM 899 N N . PRO A 1 109 ? 10.764 -2.572 8.382 1.00 80.06 109 PRO A N 1
ATOM 900 C CA . PRO A 1 109 ? 11.119 -1.170 8.585 1.00 80.06 109 PRO A CA 1
ATOM 901 C C . PRO A 1 109 ? 12.588 -0.851 8.195 1.00 80.06 109 PRO A C 1
ATOM 903 O O . PRO A 1 109 ? 12.914 0.277 7.830 1.00 80.06 109 PRO A O 1
ATOM 906 N N . ASN A 1 110 ? 13.476 -1.853 8.209 1.00 81.31 110 ASN A N 1
ATOM 907 C CA . ASN A 1 110 ? 14.898 -1.688 7.908 1.00 81.31 110 ASN A CA 1
ATOM 908 C C . ASN A 1 110 ? 15.245 -1.719 6.414 1.00 81.31 110 ASN A C 1
ATOM 910 O O . ASN A 1 110 ? 16.198 -1.042 6.037 1.00 81.31 110 ASN A O 1
ATOM 914 N N . ASN A 1 111 ? 14.494 -2.450 5.581 1.00 82.25 111 ASN A N 1
ATOM 915 C CA . ASN A 1 111 ? 14.748 -2.549 4.132 1.00 82.25 111 ASN A CA 1
ATOM 916 C C . ASN A 1 111 ? 14.002 -1.485 3.304 1.00 82.25 111 ASN A C 1
ATOM 918 O O . ASN A 1 111 ? 13.964 -1.545 2.076 1.00 82.25 111 ASN A O 1
ATOM 922 N N . MET A 1 112 ? 13.417 -0.488 3.971 1.00 82.31 112 MET A N 1
ATOM 923 C CA . MET A 1 112 ? 12.703 0.620 3.341 1.00 82.31 112 MET A CA 1
ATOM 924 C C . MET A 1 112 ? 13.525 1.904 3.339 1.00 82.31 112 MET A C 1
ATOM 926 O O . MET A 1 112 ? 14.268 2.206 4.275 1.00 82.31 112 MET A O 1
ATOM 930 N N . MET A 1 113 ? 13.312 2.716 2.307 1.00 83.06 113 MET A N 1
ATOM 931 C CA . MET A 1 113 ? 13.787 4.093 2.272 1.00 83.06 113 MET A CA 1
ATOM 932 C C . MET A 1 113 ? 12.773 4.996 2.976 1.00 83.06 113 MET A C 1
ATOM 934 O O . MET A 1 113 ? 11.575 4.903 2.712 1.00 83.06 113 MET A O 1
ATOM 938 N N . TYR A 1 114 ? 13.248 5.885 3.846 1.00 82.88 114 TYR A N 1
ATOM 939 C CA . TYR A 1 114 ? 12.417 6.891 4.503 1.00 82.88 114 TYR A CA 1
ATOM 940 C C . TYR A 1 114 ? 12.736 8.280 3.950 1.00 82.88 114 TYR A C 1
ATOM 942 O O . TYR A 1 114 ? 13.887 8.717 3.977 1.00 82.88 114 TYR A O 1
ATOM 950 N N . ASP A 1 115 ? 11.710 8.969 3.462 1.00 80.06 115 ASP A N 1
ATOM 951 C CA . ASP A 1 115 ? 11.750 10.380 3.093 1.00 80.06 115 ASP A CA 1
ATOM 952 C C . ASP A 1 115 ? 10.818 11.123 4.051 1.00 80.06 115 ASP A C 1
ATOM 954 O O . ASP A 1 115 ? 9.614 10.882 4.071 1.00 80.06 115 ASP A O 1
ATOM 958 N N . LYS A 1 116 ? 11.364 12.049 4.839 1.00 73.56 116 LYS A N 1
ATOM 959 C CA . LYS A 1 116 ? 10.608 12.823 5.838 1.00 73.56 116 LYS A CA 1
ATOM 960 C C . LYS A 1 116 ? 9.379 13.563 5.289 1.00 73.56 116 LYS A C 1
ATOM 962 O O . LYS A 1 116 ? 8.488 13.892 6.058 1.00 73.56 116 LYS A O 1
ATOM 967 N N . ASN A 1 117 ? 9.333 13.828 3.983 1.00 70.81 117 ASN A N 1
ATOM 968 C CA . ASN A 1 117 ? 8.231 14.523 3.322 1.00 70.81 117 ASN A CA 1
ATOM 969 C C . ASN A 1 117 ? 7.277 13.558 2.596 1.00 70.81 117 ASN A C 1
ATOM 971 O O . ASN A 1 117 ? 6.208 13.971 2.156 1.00 70.81 117 ASN A O 1
ATOM 975 N N . LYS A 1 118 ? 7.671 12.292 2.401 1.00 72.19 118 LYS A N 1
ATOM 976 C CA . LYS A 1 118 ? 6.917 11.298 1.611 1.00 72.19 118 LYS A CA 1
ATOM 977 C C . LYS A 1 118 ? 6.649 9.989 2.360 1.00 72.19 118 LYS A C 1
ATOM 979 O O . LYS A 1 118 ? 5.997 9.104 1.818 1.00 72.19 118 LYS A O 1
ATOM 984 N N . GLY A 1 119 ? 7.130 9.847 3.589 1.00 79.69 119 GLY A N 1
ATOM 985 C CA . GLY A 1 119 ? 7.015 8.631 4.382 1.00 79.69 119 GLY A CA 1
ATOM 986 C C . GLY A 1 119 ? 7.929 7.502 3.898 1.00 79.69 119 GLY A C 1
ATOM 987 O O . GLY A 1 119 ? 9.048 7.731 3.431 1.00 79.69 119 GLY A O 1
ATOM 988 N N . PHE A 1 120 ? 7.466 6.264 4.059 1.00 83.56 120 PHE A N 1
ATOM 989 C CA . PHE A 1 120 ? 8.248 5.070 3.753 1.00 83.5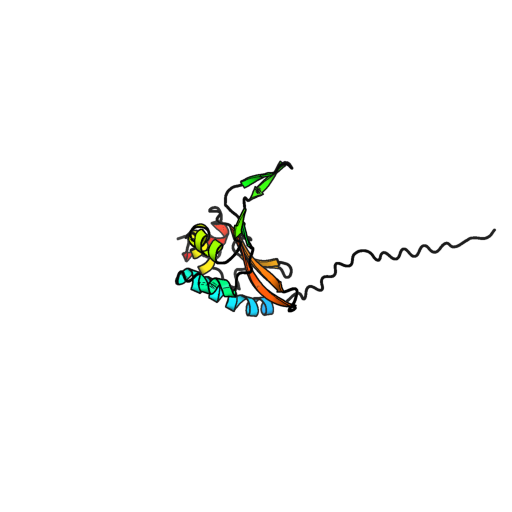6 120 PHE A CA 1
ATOM 990 C C . PHE A 1 120 ? 7.985 4.551 2.342 1.00 83.56 120 PHE A C 1
ATOM 992 O O . PHE A 1 120 ? 6.845 4.443 1.886 1.00 83.56 120 PHE A O 1
ATOM 999 N N . SER A 1 121 ? 9.070 4.155 1.688 1.00 83.25 121 SER A N 1
ATOM 1000 C CA . SER A 1 121 ? 9.110 3.630 0.333 1.00 83.25 121 SER A CA 1
ATOM 1001 C C . SER A 1 121 ? 9.776 2.261 0.323 1.00 83.25 121 SER A C 1
ATOM 1003 O O . SER A 1 121 ? 10.906 2.112 0.795 1.00 83.25 121 SER A O 1
ATOM 1005 N N . ALA A 1 122 ? 9.094 1.263 -0.230 1.00 79.12 122 ALA A N 1
ATOM 1006 C CA . ALA A 1 122 ? 9.651 -0.064 -0.475 1.00 79.12 122 ALA A CA 1
ATOM 1007 C C . ALA A 1 122 ? 9.671 -0.384 -1.970 1.00 79.12 122 ALA A C 1
ATOM 1009 O O . ALA A 1 122 ? 8.943 0.232 -2.760 1.00 79.12 122 ALA A O 1
ATOM 1010 N N . ALA A 1 123 ? 10.489 -1.373 -2.345 1.00 74.50 123 ALA A N 1
ATOM 1011 C CA . ALA A 1 123 ? 10.561 -1.891 -3.708 1.00 74.50 123 ALA A CA 1
ATOM 1012 C C . ALA A 1 123 ? 10.727 -0.773 -4.754 1.00 74.50 123 ALA A C 1
ATOM 1014 O O . ALA A 1 123 ? 9.962 -0.687 -5.703 1.00 74.50 123 ALA A O 1
ATOM 1015 N N . HIS A 1 124 ? 11.687 0.138 -4.551 1.00 71.38 124 HIS A N 1
ATOM 1016 C CA . HIS A 1 124 ? 11.919 1.305 -5.421 1.00 71.38 124 HIS A CA 1
ATOM 1017 C C . HIS A 1 124 ? 10.683 2.197 -5.656 1.00 71.38 124 HIS A C 1
ATOM 1019 O O . HIS A 1 124 ? 10.445 2.679 -6.765 1.00 71.38 124 HIS A O 1
ATOM 1025 N N . GLY A 1 125 ? 9.884 2.436 -4.615 1.00 66.56 125 GLY A N 1
ATOM 1026 C CA . GLY A 1 125 ? 8.708 3.300 -4.709 1.00 66.56 125 GLY A CA 1
ATOM 1027 C C . GLY A 1 125 ? 7.496 2.638 -5.346 1.00 66.56 125 GLY A C 1
ATOM 1028 O O . GLY A 1 125 ? 6.612 3.329 -5.855 1.00 66.56 125 GLY A O 1
ATOM 1029 N N . ARG A 1 126 ? 7.437 1.307 -5.310 1.00 73.00 126 ARG A N 1
ATOM 1030 C CA . ARG A 1 126 ? 6.262 0.539 -5.730 1.00 73.00 126 ARG A CA 1
ATOM 1031 C C . ARG A 1 126 ? 5.219 0.446 -4.636 1.00 73.00 126 ARG A C 1
ATOM 1033 O O . ARG A 1 126 ? 4.037 0.418 -4.953 1.00 73.00 126 ARG A O 1
ATOM 1040 N N . ILE A 1 127 ? 5.650 0.414 -3.379 1.00 76.75 127 ILE A N 1
ATOM 1041 C CA . ILE A 1 127 ? 4.761 0.444 -2.221 1.00 76.75 127 ILE A CA 1
ATOM 1042 C C . ILE A 1 127 ? 5.134 1.665 -1.390 1.00 76.75 127 ILE A C 1
ATOM 1044 O O . ILE A 1 127 ? 6.276 1.792 -0.942 1.00 76.75 127 ILE A O 1
ATOM 1048 N N . TRP A 1 128 ? 4.164 2.560 -1.213 1.00 77.12 128 TRP A N 1
ATOM 1049 C CA . TRP A 1 128 ? 4.319 3.783 -0.433 1.00 77.12 128 TRP A CA 1
ATOM 1050 C C . TRP A 1 128 ? 3.385 3.805 0.761 1.00 77.12 128 TRP A C 1
ATOM 1052 O O . TRP A 1 128 ? 2.179 3.558 0.641 1.00 77.12 128 TRP A O 1
ATOM 1062 N N . PHE A 1 129 ? 3.957 4.215 1.884 1.00 78.75 129 PHE A N 1
ATOM 1063 C CA . PHE A 1 129 ? 3.236 4.575 3.087 1.00 78.75 129 PHE A CA 1
ATOM 1064 C C . PHE A 1 129 ? 3.494 6.052 3.360 1.00 78.75 129 PHE A C 1
ATOM 1066 O O . PHE A 1 129 ? 4.604 6.409 3.756 1.00 78.75 129 PHE A O 1
ATOM 1073 N N . PHE A 1 130 ? 2.498 6.909 3.130 1.00 72.06 130 PHE A N 1
ATOM 1074 C CA . PHE A 1 130 ? 2.645 8.333 3.436 1.00 72.06 130 PHE A CA 1
ATOM 1075 C C . PHE A 1 130 ? 2.402 8.586 4.912 1.00 72.06 130 PHE A C 1
ATOM 1077 O O . PHE A 1 130 ? 1.550 7.945 5.528 1.00 72.06 130 PHE A O 1
ATOM 1084 N N . ASP A 1 131 ? 3.116 9.577 5.429 1.00 69.50 131 ASP A N 1
ATOM 1085 C CA . ASP A 1 131 ? 2.733 10.275 6.645 1.00 69.50 131 ASP A CA 1
ATOM 1086 C C . ASP A 1 131 ? 1.582 11.235 6.303 1.00 69.50 131 ASP A C 1
ATOM 1088 O O . ASP A 1 131 ? 1.778 12.258 5.647 1.00 69.50 131 ASP A O 1
ATOM 1092 N N . ILE A 1 132 ? 0.357 10.853 6.661 1.00 68.38 132 ILE A N 1
ATOM 1093 C CA . ILE A 1 132 ? -0.843 11.667 6.475 1.00 68.38 132 ILE A CA 1
ATOM 1094 C C . ILE A 1 132 ? -1.078 12.467 7.746 1.00 68.38 132 ILE A C 1
ATOM 1096 O O . ILE A 1 132 ? -1.287 11.888 8.808 1.00 68.38 132 ILE A O 1
ATOM 1100 N N . ILE A 1 133 ? -1.135 13.790 7.620 1.00 62.59 133 ILE A N 1
ATOM 1101 C CA . ILE A 1 133 ? -1.598 14.680 8.684 1.00 62.59 133 ILE A CA 1
ATOM 1102 C C . ILE A 1 133 ? -3.100 14.887 8.494 1.00 62.59 133 ILE A C 1
ATOM 1104 O O . ILE A 1 133 ? -3.533 15.449 7.489 1.00 62.59 133 ILE A O 1
ATOM 1108 N N . GLU A 1 134 ? -3.910 14.439 9.449 1.00 57.31 134 GLU A N 1
ATOM 1109 C CA . GLU A 1 134 ? -5.335 14.757 9.447 1.00 57.31 134 GLU A CA 1
ATOM 1110 C C . GLU A 1 134 ? -5.536 16.264 9.690 1.00 57.31 134 GLU A C 1
ATOM 1112 O O . GLU A 1 134 ? -5.158 16.764 10.750 1.00 57.31 134 GLU A O 1
ATOM 1117 N N . PRO A 1 135 ? -6.164 17.008 8.763 1.00 46.72 135 PRO A N 1
ATOM 1118 C CA . PRO A 1 135 ? -6.187 18.472 8.814 1.00 46.72 135 PRO A CA 1
ATOM 1119 C C . PRO A 1 135 ? -6.990 19.043 9.992 1.00 46.72 135 PRO A C 1
ATOM 1121 O O . PRO A 1 135 ? -6.757 20.174 10.400 1.00 46.72 135 PRO A O 1
ATOM 1124 N N . ILE A 1 136 ? -7.939 18.275 10.540 1.00 56.84 136 ILE A N 1
ATOM 1125 C CA . ILE A 1 136 ? -8.806 18.711 11.648 1.00 56.84 136 ILE A CA 1
ATOM 1126 C C . ILE A 1 136 ? -8.168 18.402 13.006 1.00 56.84 136 ILE A C 1
ATOM 1128 O O . ILE A 1 136 ? -8.246 19.204 13.931 1.00 56.84 136 ILE A O 1
ATOM 1132 N N . THR A 1 137 ? -7.571 17.219 13.142 1.00 57.62 137 THR A N 1
ATOM 1133 C CA . THR A 1 137 ? -7.062 16.708 14.422 1.00 57.62 137 THR A CA 1
ATOM 1134 C C . THR A 1 137 ? -5.561 16.946 14.587 1.00 57.62 137 THR A C 1
ATOM 1136 O O . THR A 1 137 ? -5.042 16.809 15.691 1.00 57.62 137 THR A O 1
ATOM 1139 N N . GLY A 1 138 ? -4.849 17.257 13.500 1.00 49.81 138 GLY A N 1
ATOM 1140 C CA . GLY A 1 138 ? -3.388 17.298 13.454 1.00 49.81 138 GLY A CA 1
ATOM 1141 C C . GLY A 1 138 ? -2.735 15.924 13.631 1.00 49.81 138 GLY A C 1
ATOM 1142 O O . GLY A 1 138 ? -1.511 15.832 13.723 1.00 49.81 138 GLY A O 1
ATOM 1143 N N . ILE A 1 139 ? -3.523 14.843 13.701 1.00 50.34 139 ILE A N 1
ATOM 1144 C CA . ILE A 1 139 ? -3.009 13.501 13.969 1.00 50.34 139 ILE A CA 1
ATOM 1145 C C . ILE A 1 139 ? -2.301 12.986 12.719 1.00 50.34 139 ILE A C 1
ATOM 1147 O O . ILE A 1 139 ? -2.906 12.835 11.658 1.00 50.34 139 ILE A O 1
ATOM 1151 N N . ARG A 1 140 ? -1.014 12.676 12.882 1.00 54.75 140 ARG A N 1
ATOM 1152 C CA . ARG A 1 140 ? -0.188 12.003 11.878 1.00 54.75 140 ARG A CA 1
ATOM 1153 C C . ARG A 1 140 ? -0.418 10.497 11.896 1.00 54.75 140 ARG A C 1
ATOM 1155 O O . ARG A 1 140 ? -0.278 9.863 12.945 1.00 54.75 140 ARG A O 1
ATOM 1162 N N . LYS A 1 141 ? -0.751 9.922 10.743 1.00 62.50 141 LYS A N 1
ATOM 1163 C CA . LYS A 1 141 ? -0.966 8.485 10.540 1.00 62.50 141 LYS A CA 1
ATOM 1164 C C . LYS A 1 141 ? -0.179 8.021 9.329 1.00 62.50 141 LYS A C 1
ATOM 1166 O O . LYS A 1 141 ? -0.252 8.631 8.269 1.00 62.50 141 LYS A O 1
ATOM 1171 N N . TYR A 1 142 ? 0.508 6.894 9.464 1.00 70.38 142 TYR A N 1
ATOM 1172 C CA . TYR A 1 142 ? 1.060 6.213 8.302 1.00 70.38 142 TYR A CA 1
ATOM 1173 C C . TYR A 1 142 ? -0.058 5.435 7.622 1.00 70.38 142 TYR A C 1
ATOM 1175 O O . TYR A 1 142 ? -0.688 4.588 8.256 1.00 70.38 142 TYR A O 1
ATOM 1183 N N . ALA A 1 143 ? -0.307 5.721 6.349 1.00 71.19 143 ALA A N 1
ATOM 1184 C CA . ALA A 1 143 ? -1.311 5.009 5.575 1.00 71.19 143 ALA A CA 1
ATOM 1185 C C . ALA A 1 143 ? -0.714 4.443 4.297 1.00 71.19 143 ALA A C 1
ATOM 1187 O O . ALA A 1 143 ? 0.072 5.104 3.612 1.00 71.19 143 ALA A O 1
ATOM 1188 N N . LEU A 1 144 ? -1.130 3.224 3.957 1.00 75.31 144 LEU A N 1
ATOM 1189 C CA . LEU A 1 144 ? -0.858 2.662 2.642 1.00 75.31 144 LEU A CA 1
ATOM 1190 C C . LEU A 1 144 ? -1.530 3.556 1.598 1.00 75.31 144 LEU A C 1
ATOM 1192 O O . LEU A 1 144 ? -2.747 3.725 1.621 1.00 75.31 144 LEU A O 1
ATOM 1196 N N . SER A 1 145 ? -0.740 4.127 0.694 1.00 66.44 145 SER A N 1
ATOM 1197 C CA . SER A 1 145 ? -1.259 5.119 -0.248 1.00 66.44 145 SER A CA 1
ATOM 1198 C C . SER A 1 145 ? -1.080 4.759 -1.711 1.00 66.44 145 SER A C 1
ATOM 1200 O O . SER A 1 145 ? -1.871 5.197 -2.545 1.00 66.44 145 SER A O 1
ATOM 1202 N N . SER A 1 146 ? -0.062 3.965 -2.034 1.00 67.06 146 SER A N 1
ATOM 1203 C CA . SER A 1 146 ? 0.172 3.535 -3.406 1.00 67.06 146 SER A CA 1
ATOM 1204 C C . SER A 1 146 ? 0.787 2.149 -3.435 1.00 67.06 146 SER A C 1
ATOM 1206 O O . SER A 1 146 ? 1.694 1.841 -2.658 1.00 67.06 146 SER A O 1
ATOM 1208 N N . ILE A 1 147 ? 0.277 1.335 -4.354 1.00 72.81 147 ILE A N 1
ATOM 1209 C CA . ILE A 1 147 ? 0.821 0.041 -4.751 1.00 72.81 147 ILE A CA 1
ATOM 1210 C C . ILE A 1 147 ? 0.942 0.058 -6.275 1.00 72.81 147 ILE A C 1
ATOM 1212 O O . ILE A 1 147 ? 0.046 0.548 -6.969 1.00 72.81 147 ILE A O 1
ATOM 1216 N N . SER A 1 148 ? 2.045 -0.477 -6.791 1.00 71.06 148 SER A N 1
ATOM 1217 C CA . SER A 1 148 ? 2.289 -0.681 -8.215 1.00 71.06 148 SER A CA 1
ATOM 1218 C C . SER A 1 148 ? 2.442 -2.166 -8.515 1.00 71.06 148 SER A C 1
ATOM 1220 O O . SER A 1 148 ? 3.383 -2.791 -8.048 1.00 71.06 148 SER A O 1
ATOM 1222 N N . VAL A 1 149 ? 1.575 -2.704 -9.367 1.00 64.00 149 VAL A N 1
ATOM 1223 C CA . VAL A 1 149 ? 1.497 -4.134 -9.737 1.00 64.00 149 VAL A CA 1
ATOM 1224 C C . VAL A 1 149 ? 2.443 -4.545 -10.889 1.00 64.00 149 VAL A C 1
ATOM 1226 O O . VAL A 1 149 ? 2.136 -5.449 -11.662 1.00 64.00 149 VAL A O 1
ATOM 1229 N N . ASN A 1 150 ? 3.591 -3.878 -11.067 1.00 64.19 150 ASN A N 1
ATOM 1230 C CA . ASN A 1 150 ? 4.458 -4.097 -12.235 1.00 64.19 150 ASN A CA 1
ATOM 1231 C C . ASN A 1 150 ? 5.388 -5.320 -12.049 1.00 64.19 150 ASN A C 1
ATOM 1233 O O . ASN A 1 150 ? 6.171 -5.353 -11.113 1.00 64.19 150 ASN A O 1
ATOM 1237 N N . PRO A 1 151 ? 5.400 -6.314 -12.953 1.00 52.91 151 PRO A N 1
ATOM 1238 C CA . PRO A 1 151 ? 6.207 -7.528 -12.784 1.00 52.91 15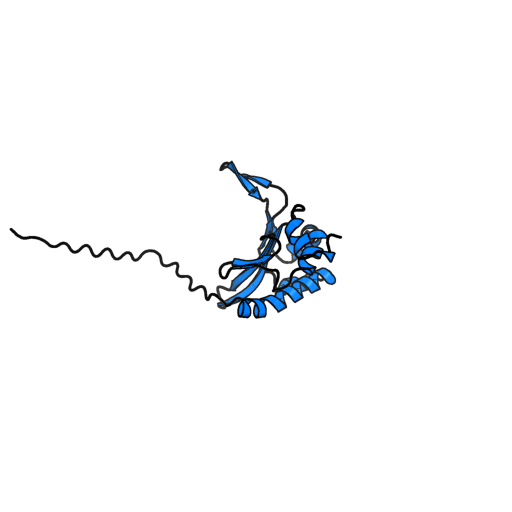1 PRO A CA 1
ATOM 1239 C C . PRO A 1 151 ? 7.728 -7.349 -12.979 1.00 52.91 151 PRO A C 1
ATOM 1241 O O . PRO A 1 151 ? 8.478 -8.287 -12.725 1.00 52.91 151 PRO A O 1
ATOM 1244 N N . LYS A 1 152 ? 8.225 -6.178 -13.413 1.00 55.25 152 LYS A N 1
ATOM 1245 C CA . LYS A 1 152 ? 9.675 -5.917 -13.591 1.00 55.25 152 LYS A CA 1
ATOM 1246 C C . LYS A 1 152 ? 10.437 -5.655 -12.278 1.00 55.25 152 LYS A C 1
ATOM 1248 O O . LYS A 1 152 ? 11.612 -5.300 -12.314 1.00 55.25 152 LYS A O 1
ATOM 1253 N N . ASP A 1 153 ? 9.789 -5.851 -11.136 1.00 56.34 153 ASP A N 1
ATOM 1254 C CA . ASP A 1 153 ? 10.265 -5.503 -9.790 1.00 56.34 153 ASP A CA 1
ATOM 1255 C C . ASP A 1 153 ? 11.282 -6.506 -9.202 1.00 56.34 153 ASP A C 1
ATOM 1257 O O . ASP A 1 153 ? 11.546 -6.529 -8.000 1.00 56.34 153 ASP A O 1
ATOM 1261 N N . SER A 1 154 ? 11.889 -7.328 -10.058 1.00 56.34 154 SER A N 1
ATOM 1262 C CA . SER A 1 154 ? 12.698 -8.472 -9.652 1.00 56.34 154 SER A CA 1
ATOM 1263 C C . SER A 1 154 ? 14.000 -8.088 -8.954 1.00 56.34 154 SER A C 1
ATOM 1265 O O . SER A 1 154 ? 14.398 -8.797 -8.048 1.00 56.34 154 SER A O 1
ATOM 1267 N N . LYS A 1 155 ? 14.674 -6.979 -9.289 1.00 63.59 155 LYS A N 1
ATOM 1268 C CA . LYS A 1 155 ? 16.035 -6.741 -8.765 1.00 63.59 155 LYS A CA 1
ATOM 1269 C C . LYS A 1 155 ? 16.085 -6.456 -7.255 1.00 63.59 155 LYS A C 1
ATOM 1271 O O . LYS A 1 155 ? 16.772 -7.175 -6.541 1.00 63.59 155 LYS A O 1
ATOM 1276 N N . TRP A 1 156 ? 15.329 -5.470 -6.763 1.00 70.56 156 TRP A N 1
ATOM 1277 C CA . TRP A 1 156 ? 15.246 -5.187 -5.318 1.00 70.56 156 TRP A CA 1
ATOM 1278 C C . TRP A 1 156 ? 14.677 -6.369 -4.550 1.00 70.56 156 TRP A C 1
ATOM 1280 O O . TRP A 1 156 ? 15.157 -6.703 -3.478 1.00 70.56 156 TRP A O 1
ATOM 1290 N N . ALA A 1 157 ? 13.662 -7.025 -5.109 1.00 65.56 157 ALA A N 1
ATOM 1291 C CA . ALA A 1 157 ? 13.036 -8.152 -4.446 1.00 65.56 157 ALA A CA 1
ATOM 1292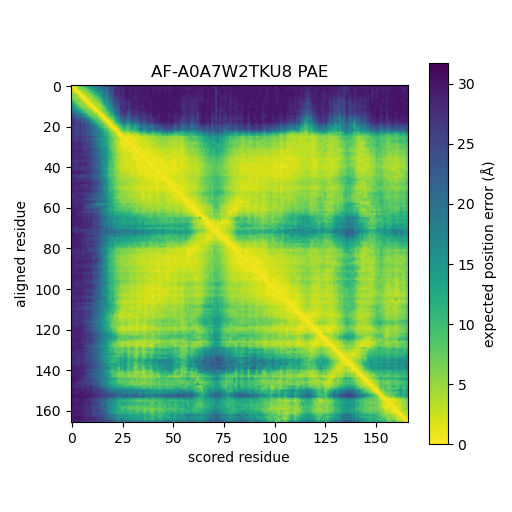 C C . ALA A 1 157 ? 13.950 -9.392 -4.422 1.00 65.56 157 ALA A C 1
ATOM 1294 O O . ALA A 1 157 ? 13.919 -10.152 -3.469 1.00 65.56 157 ALA A O 1
ATOM 1295 N N . ILE A 1 158 ? 14.821 -9.582 -5.411 1.00 68.62 158 ILE A N 1
ATOM 1296 C CA . ILE A 1 158 ? 15.867 -10.612 -5.371 1.00 68.62 158 ILE A CA 1
ATOM 1297 C C . ILE A 1 158 ? 16.926 -10.273 -4.307 1.00 68.62 158 ILE A C 1
ATOM 1299 O O . ILE A 1 158 ? 17.387 -11.175 -3.613 1.00 68.62 158 ILE A O 1
ATOM 1303 N N . GLU A 1 159 ? 17.304 -8.998 -4.168 1.00 73.88 1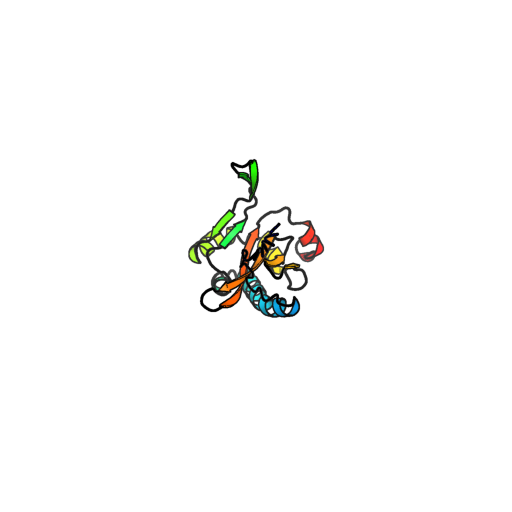59 GLU A N 1
ATOM 1304 C CA . GLU A 1 159 ? 18.336 -8.544 -3.220 1.00 73.88 159 GLU A CA 1
ATOM 1305 C C . GLU A 1 159 ? 17.844 -8.551 -1.760 1.00 73.88 159 GLU A C 1
ATOM 1307 O O . GLU A 1 159 ? 18.523 -9.075 -0.880 1.00 73.88 159 GLU A O 1
ATOM 1312 N N . GLU A 1 160 ? 16.649 -8.020 -1.505 1.00 76.06 160 GLU A N 1
ATOM 1313 C CA . GLU A 1 160 ? 16.093 -7.815 -0.159 1.00 76.06 160 GLU A CA 1
ATOM 1314 C C . GLU A 1 160 ? 15.109 -8.918 0.267 1.00 76.06 160 GLU A C 1
ATOM 1316 O O . GLU A 1 160 ? 14.827 -9.070 1.456 1.00 76.06 160 GLU A O 1
ATOM 1321 N N . CYS A 1 161 ? 14.581 -9.692 -0.691 1.00 73.81 161 CYS A N 1
ATOM 1322 C CA . CYS A 1 161 ? 13.573 -10.742 -0.483 1.00 73.81 161 CYS A CA 1
ATOM 1323 C C . CYS A 1 161 ? 13.951 -12.079 -1.153 1.00 73.81 161 CYS A C 1
ATOM 1325 O O . CYS A 1 161 ? 13.114 -12.675 -1.846 1.00 73.81 161 CYS A O 1
ATOM 1327 N N . PRO A 1 162 ? 15.182 -12.589 -0.958 1.00 69.38 162 PRO A N 1
ATOM 1328 C 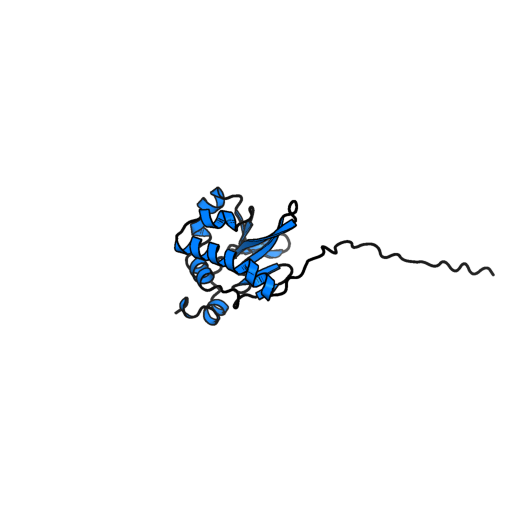CA . PRO A 1 162 ? 15.719 -13.704 -1.740 1.00 69.38 162 PRO A CA 1
ATOM 1329 C C . PRO A 1 162 ? 14.891 -14.991 -1.630 1.00 69.38 162 PRO A C 1
ATOM 1331 O O . PRO A 1 162 ? 14.887 -15.793 -2.556 1.00 69.38 162 PRO A O 1
ATOM 1334 N N . ASP A 1 163 ? 14.162 -15.197 -0.532 1.00 67.31 163 ASP A N 1
ATOM 1335 C CA . ASP A 1 163 ? 13.359 -16.406 -0.316 1.00 67.31 163 ASP A CA 1
ATOM 1336 C C . ASP A 1 163 ? 12.029 -16.428 -1.084 1.00 67.31 163 ASP A C 1
ATOM 1338 O O . ASP A 1 163 ? 11.426 -17.488 -1.225 1.00 67.31 163 ASP A O 1
ATOM 1342 N N . ILE A 1 164 ? 11.575 -15.286 -1.606 1.00 63.25 164 ILE A N 1
ATOM 1343 C CA . ILE A 1 164 ? 10.324 -15.182 -2.377 1.00 63.25 164 ILE A CA 1
ATOM 1344 C C . ILE A 1 164 ? 10.540 -15.443 -3.873 1.00 63.25 164 ILE A C 1
ATOM 1346 O O . ILE A 1 164 ? 9.597 -15.807 -4.571 1.00 63.25 164 ILE A O 1
ATOM 1350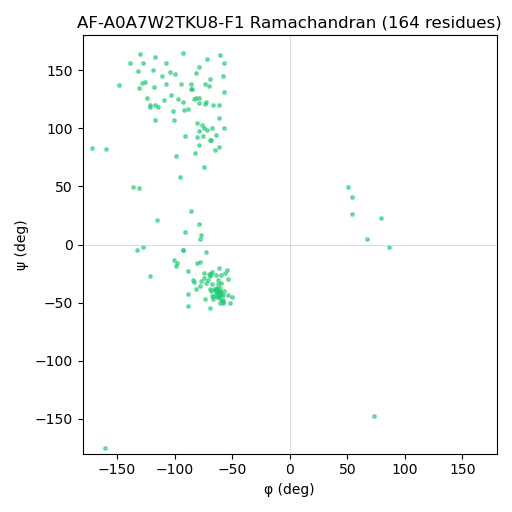 N N . TYR A 1 165 ? 11.766 -15.260 -4.366 1.00 56.72 165 TYR A N 1
ATOM 1351 C CA . TYR A 1 165 ? 12.110 -15.329 -5.792 1.00 56.72 165 TYR A CA 1
ATOM 1352 C C . TYR A 1 165 ? 13.067 -16.488 -6.131 1.00 56.72 165 TYR A C 1
ATOM 1354 O O . TYR A 1 165 ? 13.746 -16.437 -7.158 1.00 56.72 165 TYR A O 1
ATOM 1362 N N . LYS A 1 166 ? 13.126 -17.512 -5.270 1.00 52.88 166 LYS A N 1
ATOM 1363 C CA . LYS A 1 166 ? 13.819 -18.786 -5.528 1.00 52.88 166 LYS A CA 1
ATOM 1364 C C . LYS A 1 166 ? 13.008 -19.713 -6.426 1.00 52.88 166 LYS A C 1
ATOM 1366 O O . LYS A 1 166 ? 11.765 -19.730 -6.291 1.00 52.88 166 LYS A O 1
#

pLDDT: mean 72.01, std 16.65, range [32.41, 93.88]

Foldseek 3Di:
DDDDPPPPPPPPPDDPPPPVLPQDDLVVLQVQCVVLLVLVLVCLVVVPLVSQVVFADPWAKEFEQDWDQDPVRDIDTDIDTQGDSVSCVVCVCVRCPPVNSLQSNLDDSVQWDQDSQFGTADLNNQWGFGQDQDPPPRDTGTHGHYHYPHPVSCPSCCVRVVVSVD

Secondary structure (DSSP, 8-state):
-------------------------HHHHHHHHHHHHHHHHHHHHHT-GGGGGGTPPSSEEEEEEEEEE-TTS-EEEEEEEE-SHHHHHHHHHHHS-HHHHHHHHH--TTSSEEETTTEEEEGGGTEEEEEEE-TTT--EEEEEEEEB--TTTHHHHHHH-TTT--